Protein 4F2E (pdb70)

Nearest PDB structures (foldseek):
  2mry-assembly1_A  TM=9.423E-01  e=6.031E-18  Streptococcus pneumoniae D39
  4f2f-assembly1_A  TM=9.908E-01  e=1.242E-12  Streptococcus pneumoniae D39
  4hcf-assembly2_B  TM=8.080E-01  e=4.534E-08  Bacillus anthracis str. Ames
  5tk2-assembly3_C  TM=8.829E-01  e=4.650E-07  Bacillus anthracis str. Ames
  1iby-assembly1_C  TM=7.884E-01  e=2.958E-06  Nitrosomonas europaea

InterPro domains:
  IPR008972 Cupredoxin [G3DSA:2.60.40.420] (27-123)
  IPR008972 Cupredoxin [SSF49503] (14-122)
  IPR028096 EfeO-type cupredoxin-like domain [PF13473] (14-122)

Radius of gyration: 12.44 Å; Cα contacts (8 Å, |Δi|>4): 253; chains: 1; bounding box: 24×33×23 Å

Secondary structure (DSSP, 8-state):
---SEEPEEETTEEEEEEEESSSEES-EEEE-TTS-EEEEEEE----GGGSEEEETTTTEEEE--TTSEEEEEE---S-EEEEEEETTS-SEEEEEE-

Structure (mmCIF, N/CA/C/O backbone):
data_4F2E
#
_entry.id   4F2E
#
_cell.length_a   47.208
_cell.length_b   78.647
_cell.length_c   23.455
_cell.angle_alpha   90.00
_cell.angle_beta   90.00
_cell.angle_gamma   90.00
#
_symmetry.space_group_name_H-M   'P 21 21 2'
#
loop_
_entity.id
_entity.type
_entity.pdbx_description
1 polymer CupA
2 non-polymer 'COPPER (I) ION'
3 non-polymer 'CHLORIDE ION'
4 water water
#
loop_
_atom_site.group_PDB
_atom_site.id
_atom_site.type_symbol
_atom_site.label_atom_id
_atom_site.label_alt_id
_atom_site.label_comp_id
_atom_site.label_asym_id
_atom_site.label_entity_id
_atom_site.label_seq_id
_atom_site.pdbx_PDB_ins_code
_atom_site.Cartn_x
_atom_site.Cartn_y
_atom_site.Cartn_z
_atom_site.occupancy
_atom_site.B_iso_or_equiv
_atom_site.auth_seq_id
_atom_site.auth_comp_id
_atom_site.auth_asym_id
_atom_site.auth_atom_id
_atom_site.pdbx_PDB_model_num
ATOM 1 N N . GLY A 1 1 ? 23.373 34.085 -3.110 1.00 34.75 26 GLY A N 1
ATOM 2 C CA . GLY A 1 1 ? 22.518 33.031 -2.596 1.00 25.78 26 GLY A CA 1
ATOM 3 C C . GLY A 1 1 ? 23.097 31.651 -2.836 1.00 23.69 26 GLY A C 1
ATOM 4 O O . GLY A 1 1 ? 23.947 31.466 -3.708 1.00 28.30 26 GLY A O 1
ATOM 5 N N . ALA A 1 2 ? 22.636 30.678 -2.058 1.00 20.06 27 ALA A N 1
ATOM 6 C CA . ALA A 1 2 ? 23.131 29.312 -2.169 1.00 19.88 27 ALA A CA 1
ATOM 7 C C . ALA A 1 2 ? 22.267 28.461 -3.095 1.00 18.63 27 ALA A C 1
ATOM 8 O O . ALA A 1 2 ? 21.063 28.686 -3.224 1.00 17.85 27 ALA A O 1
ATOM 10 N N A MET A 1 3 ? 22.897 27.486 -3.741 0.54 18.46 28 MET A N 1
ATOM 11 N N B MET A 1 3 ? 22.888 27.481 -3.742 0.46 18.47 28 MET A N 1
ATOM 12 C CA A MET A 1 3 ? 22.188 26.525 -4.575 0.54 17.56 28 MET A CA 1
ATOM 13 C CA B MET A 1 3 ? 22.153 26.552 -4.590 0.46 17.57 28 MET A CA 1
ATOM 14 C C A MET A 1 3 ? 21.414 25.555 -3.690 0.54 17.48 28 MET A C 1
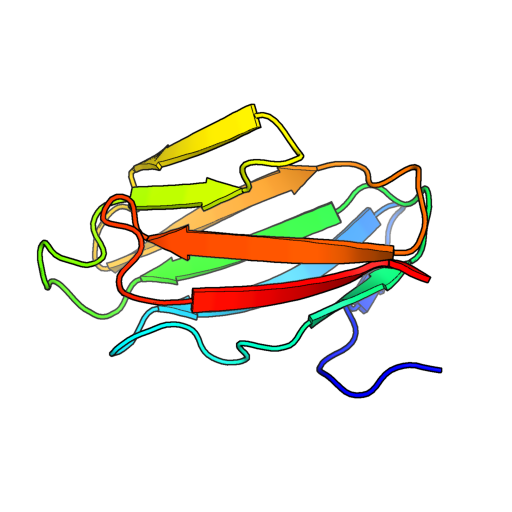ATOM 15 C C B MET A 1 3 ? 21.463 25.495 -3.737 0.46 17.47 28 MET A C 1
ATOM 16 O O A MET A 1 3 ? 21.789 25.324 -2.542 0.54 17.94 28 MET A O 1
ATOM 17 O O B MET A 1 3 ? 21.946 25.141 -2.662 0.46 18.00 28 MET A O 1
ATOM 26 N N . GLY A 1 4 ? 20.333 24.993 -4.223 1.00 15.11 29 GLY A N 1
ATOM 27 C CA . GLY A 1 4 ? 19.557 24.005 -3.494 1.00 14.32 29 GLY A CA 1
ATOM 28 C C . GLY A 1 4 ? 18.085 24.358 -3.420 1.00 12.41 29 GLY A C 1
ATOM 29 O O . GLY A 1 4 ? 17.680 25.453 -3.811 1.00 15.20 29 GLY A O 1
ATOM 30 N N . GLN A 1 5 ? 17.276 23.435 -2.915 1.00 12.70 30 GLN A N 1
ATOM 31 C CA . GLN A 1 5 ? 15.839 23.659 -2.837 1.00 13.19 30 GLN A CA 1
ATOM 32 C C . GLN A 1 5 ? 15.477 24.556 -1.662 1.00 12.54 30 GLN A C 1
ATOM 33 O O . GLN A 1 5 ? 15.738 24.214 -0.511 1.00 11.60 30 GLN A O 1
ATOM 39 N N . LYS A 1 6 ? 14.874 25.702 -1.960 1.00 12.56 31 LYS A N 1
ATOM 40 C CA . LYS A 1 6 ? 14.427 26.621 -0.922 1.00 13.47 31 LYS A CA 1
ATOM 41 C C . LYS A 1 6 ? 13.150 26.138 -0.245 1.00 12.22 31 LYS A C 1
ATOM 42 O O . LYS A 1 6 ? 12.255 25.585 -0.887 1.00 13.09 31 LYS A O 1
ATOM 48 N N . ALA A 1 7 ? 13.078 26.348 1.063 1.00 13.22 32 ALA A N 1
ATOM 49 C CA . ALA A 1 7 ? 11.856 26.088 1.804 1.00 13.04 32 ALA A CA 1
ATOM 50 C C . ALA A 1 7 ? 10.776 27.056 1.344 1.00 14.41 32 ALA A C 1
ATOM 51 O O . ALA A 1 7 ? 11.073 28.124 0.806 1.00 16.45 32 ALA A O 1
ATOM 53 N N . GLN A 1 8 ? 9.523 26.668 1.543 1.00 11.18 33 GLN A N 1
ATOM 54 C CA . GLN A 1 8 ? 8.393 27.540 1.262 1.00 12.45 33 GLN A CA 1
ATOM 55 C C . GLN A 1 8 ? 8.062 28.344 2.513 1.00 12.94 33 GLN A C 1
ATOM 56 O O . GLN A 1 8 ? 7.882 27.776 3.588 1.00 13.66 33 GLN A O 1
ATOM 62 N N . GLN A 1 9 ? 7.985 29.663 2.372 1.00 12.46 34 GLN A N 1
ATOM 63 C CA . GLN A 1 9 ? 7.619 30.535 3.482 1.00 13.68 34 GLN A CA 1
ATOM 64 C C . GLN A 1 9 ? 6.103 30.651 3.595 1.00 13.16 34 GLN A C 1
ATOM 65 O O . GLN A 1 9 ? 5.432 30.964 2.610 1.00 17.14 34 GLN A O 1
ATOM 71 N N . LYS A 1 10 ? 5.562 30.406 4.787 1.00 13.99 35 LYS A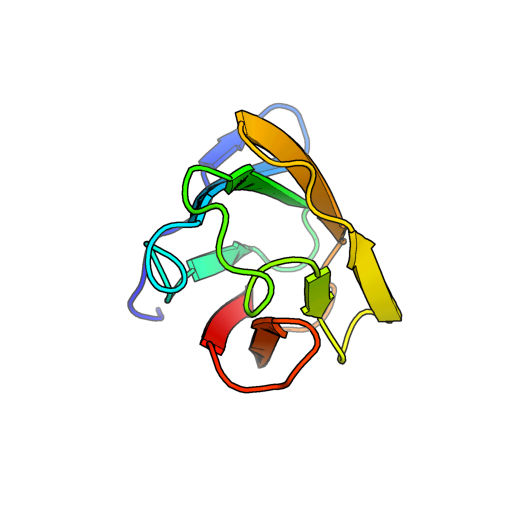 N 1
ATOM 72 C CA . LYS A 1 10 ? 4.121 30.549 5.004 1.00 16.84 35 LYS A CA 1
ATOM 73 C C . LYS A 1 10 ? 3.683 30.447 6.466 1.00 15.46 35 LYS A C 1
ATOM 74 O O . LYS A 1 10 ? 4.212 29.644 7.236 1.00 17.14 35 LYS A O 1
ATOM 80 N N . ASN A 1 11 ? 2.699 31.269 6.822 1.00 18.15 36 ASN A N 1
ATOM 81 C CA . ASN A 1 11 ? 2.075 31.266 8.149 1.00 16.75 36 ASN A CA 1
ATOM 82 C C . ASN A 1 11 ? 3.024 31.239 9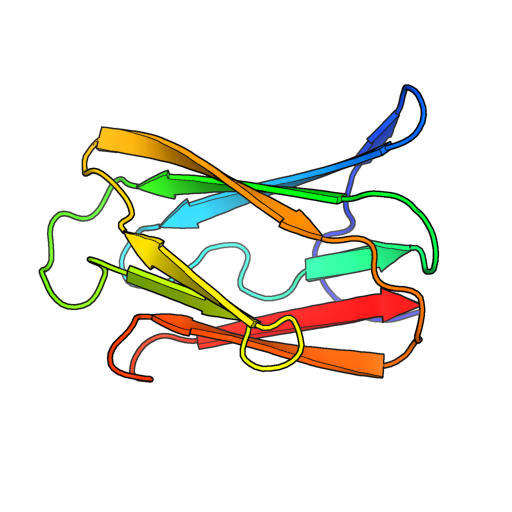.347 1.00 15.00 36 ASN A C 1
ATOM 83 O O . ASN A 1 11 ? 2.801 30.499 10.310 1.00 15.45 36 ASN A O 1
ATOM 88 N N . GLY A 1 12 ? 4.072 32.053 9.285 1.00 17.11 37 GLY A N 1
ATOM 89 C CA . GLY A 1 12 ? 4.993 32.202 10.400 1.00 17.49 37 GLY A CA 1
ATOM 90 C C . GLY A 1 12 ? 6.026 31.096 10.507 1.00 13.26 37 GLY A C 1
ATOM 91 O O . GLY A 1 12 ? 6.726 30.984 11.511 1.00 12.73 37 GLY A O 1
ATOM 92 N N . TYR A 1 13 ? 6.112 30.267 9.475 1.00 13.25 38 TYR A N 1
ATOM 93 C CA . TYR A 1 13 ? 7.138 29.235 9.421 1.00 11.25 38 TYR A CA 1
ATOM 94 C C . TYR A 1 13 ? 7.623 29.028 7.995 1.00 11.85 38 TYR A C 1
ATOM 95 O O . TYR A 1 13 ? 7.182 29.713 7.074 1.00 13.10 38 TYR A O 1
ATOM 104 N N . GLN A 1 14 ? 8.547 28.092 7.826 1.00 10.32 39 GLN A N 1
ATOM 105 C CA . GLN A 1 14 ? 9.005 27.694 6.504 1.00 10.95 39 GLN A CA 1
ATOM 106 C C . GLN A 1 14 ? 9.025 26.180 6.456 1.00 12.33 39 GLN A C 1
ATOM 107 O O . GLN A 1 14 ? 9.298 25.530 7.459 1.00 12.01 39 GLN A O 1
ATOM 113 N N . GLU A 1 15 ? 8.724 25.620 5.293 1.00 10.86 40 GLU A N 1
ATOM 114 C CA . GLU A 1 15 ? 8.563 24.182 5.175 1.00 12.23 40 GLU A CA 1
ATOM 115 C C . GLU A 1 15 ? 9.241 23.647 3.929 1.00 12.63 40 GLU A C 1
ATOM 116 O O . GLU A 1 15 ? 9.187 24.258 2.861 1.00 12.59 40 GLU A O 1
ATOM 122 N N . ILE A 1 16 ? 9.882 22.499 4.073 1.00 12.10 41 ILE A N 1
ATOM 123 C CA . ILE A 1 16 ? 10.434 21.808 2.925 1.00 13.03 41 ILE A CA 1
ATOM 124 C C . ILE A 1 16 ? 10.213 20.318 3.101 1.00 13.25 41 ILE A C 1
ATOM 125 O O . ILE A 1 16 ? 10.286 19.795 4.216 1.00 12.90 41 ILE A O 1
ATOM 130 N N . ARG A 1 17 ? 9.919 19.645 1.996 1.00 12.38 42 ARG A N 1
ATOM 131 C CA . ARG A 1 17 ? 9.646 18.219 2.014 1.00 12.78 42 ARG A CA 1
ATOM 132 C C . ARG A 1 17 ? 10.839 17.451 1.467 1.00 11.25 42 ARG A C 1
ATOM 133 O O . ARG A 1 17 ? 11.388 17.792 0.418 1.00 13.29 42 ARG A O 1
ATOM 141 N N . VAL A 1 18 ? 11.242 16.416 2.194 1.00 10.73 43 VAL A N 1
ATOM 142 C CA . VAL A 1 18 ? 12.369 15.588 1.790 1.00 11.67 43 VAL A CA 1
ATOM 143 C C . VAL A 1 18 ? 11.916 14.142 1.678 1.00 11.17 43 VAL A C 1
ATOM 144 O O . VAL A 1 18 ? 11.387 13.579 2.631 1.00 12.43 43 VAL A O 1
ATOM 148 N N . GLU A 1 19 ? 12.104 13.553 0.502 1.00 10.44 44 GLU A N 1
ATOM 149 C CA . GLU A 1 19 ? 11.780 12.152 0.292 1.00 11.02 44 GLU A CA 1
ATOM 150 C C . GLU A 1 19 ? 12.950 11.288 0.728 1.00 10.08 44 GLU A C 1
ATOM 151 O O . GLU A 1 19 ? 14.094 11.545 0.351 1.00 11.77 44 GLU A O 1
ATOM 157 N N . VAL A 1 20 ? 12.662 10.277 1.541 1.00 10.97 45 VAL A N 1
ATOM 158 C CA . VAL A 1 20 ? 13.685 9.337 1.971 1.00 11.78 45 VAL A CA 1
ATOM 159 C C . VAL A 1 20 ? 13.624 8.116 1.068 1.00 11.48 45 VAL A C 1
ATOM 160 O O . VAL A 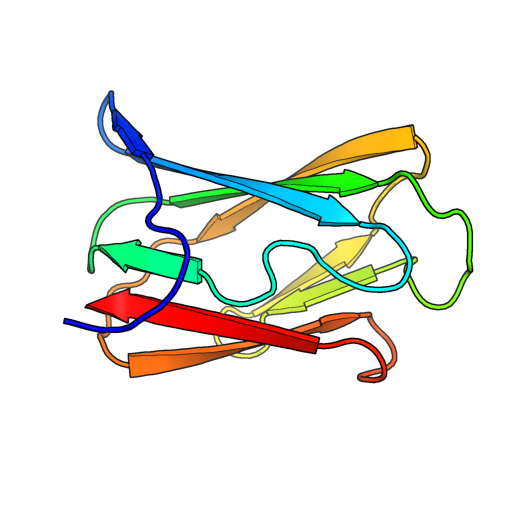1 20 ? 12.751 7.258 1.209 1.00 10.45 45 VAL A O 1
ATOM 164 N N . MET A 1 21 ? 14.549 8.069 0.119 1.00 12.58 46 MET A N 1
ATOM 165 C CA . MET A 1 21 ? 14.624 6.991 -0.848 1.00 11.88 46 MET A CA 1
ATOM 166 C C . MET A 1 21 ? 16.068 6.884 -1.310 1.00 11.68 46 MET A C 1
ATOM 167 O O . MET A 1 21 ? 16.564 7.763 -2.020 1.00 13.60 46 MET A O 1
ATOM 172 N N . GLY A 1 22 ? 16.752 5.829 -0.876 1.00 13.78 47 GLY A N 1
ATOM 173 C CA . GLY A 1 22 ? 18.154 5.640 -1.208 1.00 15.58 47 GLY A CA 1
ATOM 174 C C . GLY A 1 22 ? 18.961 6.866 -0.833 1.00 15.58 47 GLY A C 1
ATOM 175 O O . GLY A 1 22 ? 19.874 7.280 -1.548 1.00 18.19 47 GLY A O 1
ATOM 176 N N . GLY A 1 23 ? 18.621 7.445 0.310 1.00 12.30 48 GLY A N 1
ATOM 177 C CA . GLY A 1 23 ? 19.170 8.723 0.709 1.00 12.40 48 GLY A CA 1
ATOM 178 C C . GLY A 1 23 ? 18.051 9.740 0.795 1.00 9.49 48 GLY A C 1
ATOM 179 O O . GLY A 1 23 ? 16.903 9.385 1.057 1.00 11.92 48 GLY A O 1
ATOM 180 N N . TYR A 1 24 ? 18.383 11.002 0.558 1.00 10.20 49 TYR A N 1
ATOM 181 C CA . TYR A 1 24 ? 17.423 12.084 0.713 1.00 11.04 49 TYR A CA 1
ATOM 182 C C . TYR A 1 24 ? 17.356 12.884 -0.569 1.00 12.05 49 TYR A C 1
ATOM 183 O O . TYR A 1 24 ? 18.383 13.207 -1.153 1.00 12.37 49 TYR A O 1
ATOM 192 N N . THR A 1 25 ? 16.147 13.188 -1.024 1.00 10.68 50 THR A N 1
ATOM 193 C CA . THR A 1 25 ? 15.996 14.084 -2.160 1.00 11.31 50 THR A CA 1
ATOM 194 C C . THR A 1 25 ? 14.844 15.049 -1.900 1.00 11.11 50 THR A C 1
ATOM 195 O O . THR A 1 25 ? 13.740 14.629 -1.565 1.00 11.21 50 THR A O 1
ATOM 199 N N . PRO A 1 26 ? 15.115 16.356 -2.008 1.00 10.98 51 PRO A N 1
ATOM 200 C CA . PRO A 1 26 ? 16.437 16.923 -2.303 1.00 11.67 51 PRO A CA 1
ATOM 201 C C . PRO A 1 26 ? 17.408 16.775 -1.126 1.00 12.11 51 PRO A C 1
ATOM 202 O O . PRO A 1 26 ? 16.980 16.768 0.033 1.00 13.52 51 PRO A O 1
ATOM 206 N N . GLU A 1 27 ? 18.699 16.647 -1.427 1.00 11.15 52 GLU A N 1
ATOM 207 C CA . GLU A 1 27 ? 19.724 16.503 -0.391 1.00 11.66 52 GLU A CA 1
ATOM 208 C C . GLU A 1 27 ? 20.465 17.818 -0.170 1.00 12.63 52 GLU A C 1
ATOM 209 O O . GLU A 1 27 ? 21.434 17.883 0.589 1.00 13.51 52 GLU A O 1
ATOM 215 N N A LEU A 1 28 ? 19.987 18.868 -0.829 0.48 11.71 53 LEU A N 1
ATOM 216 N N B LEU A 1 28 ? 20.021 18.855 -0.873 0.52 11.72 53 LEU A N 1
ATOM 217 C CA A LEU A 1 28 ? 20.528 20.208 -0.665 0.48 11.54 53 LEU A CA 1
ATOM 218 C CA B LEU A 1 28 ? 20.508 20.211 -0.671 0.52 11.54 53 LEU A CA 1
ATOM 219 C C A LEU A 1 28 ? 19.357 21.163 -0.468 0.48 12.23 53 LEU A C 1
ATOM 220 C C B LEU A 1 28 ? 19.290 21.084 -0.435 0.52 12.24 53 LEU A C 1
ATOM 221 O O A LEU A 1 28 ? 18.599 21.423 -1.401 0.48 12.69 53 LEU A O 1
ATOM 222 O O B LEU A 1 28 ? 18.434 21.210 -1.308 0.52 12.01 53 LEU A O 1
ATOM 231 N N . ILE A 1 29 ? 19.200 21.667 0.752 1.00 10.58 54 ILE A N 1
ATOM 232 C CA . ILE A 1 29 ? 18.061 22.509 1.090 1.00 11.35 54 ILE A CA 1
ATOM 233 C C . ILE A 1 29 ? 18.508 23.860 1.625 1.00 11.58 54 ILE A C 1
ATOM 234 O O . ILE A 1 29 ? 19.574 23.975 2.232 1.00 11.98 54 ILE A O 1
ATOM 239 N N . VAL A 1 30 ? 17.692 24.880 1.386 1.00 10.51 55 VAL A N 1
ATOM 240 C CA . VAL A 1 30 ? 18.051 26.247 1.735 1.00 12.08 55 VAL A CA 1
ATOM 241 C C . VAL A 1 30 ? 16.949 26.891 2.565 1.00 11.19 55 VAL A C 1
ATOM 242 O O . VAL A 1 30 ? 15.808 27.007 2.117 1.00 11.47 55 VAL A O 1
ATOM 246 N N . LEU A 1 31 ? 17.303 27.302 3.779 1.00 10.96 56 LEU A N 1
ATOM 247 C CA . LEU A 1 31 ? 16.349 27.887 4.712 1.00 11.56 56 LEU A CA 1
ATOM 248 C C . LEU A 1 31 ? 16.691 29.332 5.046 1.00 12.42 56 LEU A C 1
ATOM 249 O O . LEU A 1 31 ? 17.848 29.749 4.948 1.00 13.21 56 LEU A O 1
ATOM 254 N N . LYS A 1 32 ? 15.673 30.090 5.444 1.00 11.79 57 LYS A N 1
ATOM 255 C CA . LYS A 1 32 ? 15.860 31.463 5.891 1.00 13.54 57 LYS A CA 1
ATOM 256 C C . LYS A 1 32 ? 16.220 31.508 7.372 1.00 12.87 57 LYS A C 1
ATOM 257 O O . LYS A 1 32 ? 15.589 30.848 8.201 1.00 12.89 57 LYS A O 1
ATOM 263 N N . LYS A 1 33 ? 17.230 32.306 7.698 1.00 12.82 58 LYS A N 1
ATOM 264 C CA . LYS A 1 33 ? 17.640 32.490 9.080 1.00 13.92 58 LYS A CA 1
ATOM 265 C C . LYS A 1 33 ? 16.486 33.007 9.943 1.00 13.48 58 LYS A C 1
ATOM 266 O O . LYS A 1 33 ? 15.723 33.880 9.521 1.00 13.91 58 LYS A O 1
ATOM 272 N N . SER A 1 34 ? 16.355 32.438 11.141 1.00 13.60 59 SER A N 1
ATOM 273 C CA . SER A 1 34 ? 15.443 32.942 12.174 1.00 14.03 59 SER A CA 1
ATOM 274 C C . SER A 1 34 ? 13.964 32.601 11.981 1.00 15.53 59 SER A C 1
ATOM 275 O O . SER A 1 34 ? 13.121 33.027 12.771 1.00 17.39 59 SER A O 1
ATOM 278 N N . VAL A 1 35 ? 13.646 31.839 10.943 1.00 12.12 60 VAL A N 1
ATOM 279 C CA . VAL A 1 35 ? 12.264 31.443 10.698 1.00 11.08 60 VAL A CA 1
ATOM 280 C C . VAL A 1 35 ? 12.054 29.989 11.109 1.00 10.49 60 VAL A C 1
ATOM 281 O O . VAL A 1 35 ? 12.768 29.104 10.641 1.00 11.37 60 VAL A O 1
ATOM 285 N N . PRO A 1 36 ? 11.081 29.735 11.998 1.00 10.48 61 PRO A N 1
ATOM 286 C CA . PRO A 1 36 ? 10.814 28.358 12.432 1.00 11.64 61 PRO A CA 1
ATOM 287 C C . PRO A 1 36 ? 10.616 27.439 11.233 1.00 11.04 61 PRO A C 1
ATOM 288 O O . PRO A 1 36 ? 9.891 27.795 10.305 1.00 12.81 61 PRO A O 1
ATOM 292 N N . ALA A 1 37 ? 11.258 26.277 11.251 1.00 11.20 62 ALA A N 1
ATOM 293 C CA . ALA A 1 37 ? 11.264 25.397 10.088 1.00 10.29 62 ALA A CA 1
ATOM 294 C C . ALA A 1 37 ? 10.616 24.045 10.348 1.00 10.13 62 ALA A C 1
ATOM 295 O O . ALA A 1 37 ? 10.715 23.486 11.443 1.00 11.00 62 ALA A O 1
ATOM 297 N N . ARG A 1 38 ? 9.943 23.546 9.316 1.00 10.39 63 ARG A N 1
ATOM 298 C CA . ARG A 1 38 ? 9.413 22.194 9.272 1.00 10.27 63 ARG A CA 1
ATOM 299 C C . ARG A 1 38 ? 10.107 21.478 8.127 1.00 10.71 63 ARG A C 1
ATOM 300 O O . ARG A 1 38 ? 9.941 21.850 6.962 1.00 11.63 63 ARG A O 1
ATOM 308 N N . ILE A 1 39 ? 10.902 20.468 8.455 1.00 10.74 64 ILE A N 1
ATOM 309 C CA . ILE A 1 39 ? 11.540 19.648 7.442 1.00 11.17 64 ILE A CA 1
ATOM 310 C C . ILE A 1 39 ? 10.835 18.302 7.477 1.00 11.23 64 ILE A C 1
ATOM 311 O O . ILE A 1 39 ? 11.007 17.518 8.411 1.00 11.79 64 ILE A O 1
ATOM 316 N N . VAL A 1 40 ? 10.004 18.066 6.469 1.00 9.86 65 VAL A N 1
ATOM 317 C CA . VAL A 1 40 ? 9.091 16.938 6.475 1.00 10.57 65 VAL A CA 1
ATOM 318 C C . VAL A 1 40 ? 9.696 15.758 5.731 1.00 10.56 65 VAL A C 1
ATOM 319 O O . VAL A 1 40 ? 9.808 15.779 4.503 1.00 12.46 65 VAL A O 1
ATOM 323 N N . PHE A 1 41 ? 10.084 14.730 6.478 1.00 10.98 66 PHE A N 1
ATOM 324 C CA . PHE A 1 41 ? 10.670 13.537 5.886 1.00 11.03 66 PHE A CA 1
ATOM 325 C C . PHE A 1 41 ? 9.600 12.507 5.585 1.00 12.27 66 PHE A C 1
ATOM 326 O O . PHE A 1 41 ? 8.913 12.026 6.489 1.00 14.03 66 PHE A O 1
ATOM 334 N N . ASP A 1 42 ? 9.459 12.174 4.308 1.00 11.49 67 ASP A N 1
ATOM 335 C CA . ASP A 1 42 ? 8.497 11.171 3.884 1.00 12.34 67 ASP A CA 1
ATOM 336 C C . ASP A 1 42 ? 9.270 9.906 3.554 1.00 12.85 67 ASP A C 1
ATOM 337 O O . ASP A 1 42 ? 9.982 9.857 2.550 1.00 12.98 67 ASP A O 1
ATOM 342 N N . ARG A 1 43 ? 9.148 8.889 4.403 1.00 11.41 68 ARG A N 1
ATOM 343 C CA . ARG A 1 43 ? 9.987 7.705 4.262 1.00 13.22 68 ARG A CA 1
ATOM 344 C C . ARG A 1 43 ? 9.374 6.651 3.350 1.00 12.63 68 ARG A C 1
ATOM 345 O O . ARG A 1 43 ? 8.291 6.130 3.622 1.00 14.56 68 ARG A O 1
ATOM 353 N N . LYS A 1 44 ? 10.091 6.331 2.276 1.00 11.95 69 LYS A N 1
ATOM 354 C CA . LYS A 1 44 ? 9.609 5.385 1.279 1.00 12.42 69 LYS A CA 1
ATOM 355 C C . LYS A 1 44 ? 10.571 4.215 1.078 1.00 12.85 69 LYS A C 1
ATOM 356 O O . LYS A 1 44 ? 10.310 3.320 0.277 1.00 17.06 69 LYS A O 1
ATOM 362 N N . ASP A 1 45 ? 11.677 4.227 1.815 1.00 12.70 70 ASP A N 1
ATOM 363 C CA . ASP A 1 45 ? 12.709 3.202 1.693 1.00 13.32 70 ASP A CA 1
ATOM 364 C C . ASP A 1 45 ? 12.858 2.480 3.033 1.00 13.16 70 ASP A C 1
ATOM 365 O O . ASP A 1 45 ? 13.225 3.095 4.031 1.00 12.48 70 ASP A O 1
ATOM 370 N N . PRO A 1 46 ? 12.569 1.169 3.060 1.00 13.11 71 PRO A N 1
ATOM 371 C CA . PRO A 1 46 ? 12.538 0.416 4.320 1.00 13.38 71 PRO A CA 1
ATOM 372 C C . PRO A 1 46 ? 13.912 -0.044 4.811 1.00 13.19 71 PRO A C 1
ATOM 373 O O . PRO A 1 46 ? 13.989 -0.719 5.837 1.00 14.04 71 PRO A O 1
ATOM 377 N N . SER A 1 47 ? 14.977 0.311 4.101 1.00 12.05 72 SER A N 1
ATOM 378 C CA . SER A 1 47 ? 16.312 -0.096 4.522 1.00 12.20 72 SER A CA 1
ATOM 379 C C . SER A 1 47 ? 16.603 0.354 5.945 1.00 12.72 72 SER A C 1
ATOM 380 O O . SER A 1 47 ? 16.390 1.519 6.287 1.00 12.07 72 SER A O 1
ATOM 383 N N . PRO A 1 48 ? 17.101 -0.566 6.783 1.00 11.98 73 PRO A N 1
ATOM 384 C CA . PRO A 1 48 ? 17.497 -0.193 8.146 1.00 11.65 73 PRO A CA 1
ATOM 385 C C . PRO A 1 48 ? 18.527 0.937 8.164 1.00 11.61 73 PRO A C 1
ATOM 386 O O . PRO A 1 48 ? 18.635 1.645 9.160 1.00 11.97 73 PRO A O 1
ATOM 390 N N . CYS A 1 49 ? 19.266 1.105 7.073 1.00 10.79 74 CYS A N 1
ATOM 391 C CA . CYS A 1 49 ? 20.224 2.201 6.975 1.00 10.45 74 CYS A CA 1
ATOM 392 C C . CYS A 1 49 ? 19.538 3.554 7.190 1.00 11.43 74 CYS A C 1
ATOM 393 O O . CYS A 1 49 ? 20.164 4.512 7.648 1.00 11.58 74 CYS A O 1
ATOM 396 N N . LEU A 1 50 ? 18.248 3.623 6.872 1.00 11.45 75 LEU A N 1
ATOM 397 C CA . LEU A 1 50 ? 17.513 4.888 6.901 1.00 11.75 75 LEU A CA 1
ATOM 398 C C . LEU A 1 50 ? 16.521 5.002 8.066 1.00 11.97 75 LEU A C 1
ATOM 399 O O . LEU A 1 50 ? 15.593 5.811 8.024 1.00 11.66 75 LEU A O 1
ATOM 404 N N . ASP A 1 51 ? 16.738 4.208 9.112 1.00 11.11 76 ASP A N 1
ATOM 405 C CA . ASP A 1 51 ? 15.832 4.173 10.261 1.00 11.58 76 ASP A CA 1
ATOM 406 C C . ASP A 1 51 ? 15.793 5.470 11.065 1.00 13.50 76 ASP A C 1
ATOM 407 O O . ASP A 1 51 ? 14.783 5.785 11.696 1.00 11.84 76 ASP A O 1
ATOM 412 N N . GLN A 1 52 ? 16.894 6.215 11.058 1.00 12.00 77 GLN A N 1
ATOM 413 C CA . GLN A 1 52 ? 16.971 7.439 11.845 1.00 13.29 77 GLN A CA 1
ATOM 414 C C . GLN A 1 52 ? 17.429 8.634 11.025 1.00 10.45 77 GLN A C 1
ATOM 415 O O . GLN A 1 52 ? 18.110 8.484 10.008 1.00 12.11 77 GLN A O 1
ATOM 421 N N . ILE A 1 53 ? 17.035 9.821 11.476 1.00 9.21 78 ILE A N 1
ATOM 422 C CA . ILE A 1 53 ? 17.493 11.074 10.892 1.00 10.01 78 ILE A CA 1
ATOM 423 C C . ILE A 1 53 ? 18.231 11.863 11.968 1.00 9.59 78 ILE A C 1
ATOM 424 O O . ILE A 1 53 ? 17.797 11.907 13.121 1.00 11.09 78 ILE A O 1
ATOM 429 N N . VAL A 1 54 ? 19.350 12.471 11.587 1.00 10.35 79 VAL A N 1
ATOM 430 C CA . VAL A 1 54 ? 20.202 13.194 12.526 1.00 9.30 79 VAL A CA 1
ATOM 431 C C . VAL A 1 54 ? 20.573 14.577 11.992 1.00 9.97 79 VAL A C 1
ATOM 432 O O . VAL A 1 54 ? 21.052 14.704 10.864 1.00 10.24 79 VAL A O 1
ATOM 436 N N . PHE A 1 55 ? 20.320 15.608 12.799 1.00 9.91 80 PHE A N 1
ATOM 437 C CA . PHE A 1 55 ? 20.822 16.958 12.553 1.00 9.44 80 PHE A CA 1
ATOM 438 C C . PHE A 1 55 ? 21.734 17.284 13.731 1.00 11.46 80 PHE A C 1
ATOM 439 O O . PHE A 1 55 ? 21.274 17.811 14.741 1.00 10.43 80 PHE A O 1
ATOM 447 N N A PRO A 1 56 ? 23.035 16.986 13.600 0.50 10.27 81 PRO A N 1
ATOM 448 N N B PRO A 1 56 ? 23.028 16.952 13.609 0.50 10.28 81 PRO A N 1
ATOM 449 C CA A PRO A 1 56 ? 23.946 17.062 14.749 0.50 11.11 81 PRO A CA 1
ATOM 450 C CA B PRO A 1 56 ? 23.969 17.072 14.729 0.50 11.11 81 PRO A CA 1
ATOM 451 C C A PRO A 1 56 ? 24.115 18.469 15.323 0.50 11.29 81 PRO A C 1
ATOM 452 C C B PRO A 1 56 ? 24.017 18.471 15.335 0.50 11.29 81 PRO A C 1
ATOM 453 O O A PRO A 1 56 ? 24.371 18.601 16.520 0.50 12.62 81 PRO A O 1
ATOM 454 O O B PRO A 1 56 ? 24.086 18.605 16.557 0.50 12.46 81 PRO A O 1
ATOM 461 N N . ASP A 1 57 ? 23.977 19.499 14.495 1.00 9.51 82 ASP A N 1
ATOM 462 C CA . ASP A 1 57 ? 24.129 20.870 14.977 1.00 11.15 82 ASP A CA 1
ATOM 463 C C . ASP A 1 57 ? 22.951 21.327 15.822 1.00 11.26 82 ASP A C 1
ATOM 464 O O . ASP A 1 57 ? 23.067 22.274 16.601 1.00 12.02 82 ASP A O 1
ATOM 469 N N . PHE A 1 58 ? 21.818 20.651 15.668 1.00 10.76 83 PHE A N 1
ATOM 470 C CA . PHE A 1 58 ? 20.587 21.072 16.323 1.00 9.71 83 PHE A CA 1
ATOM 471 C C . PHE A 1 58 ? 20.127 20.111 17.417 1.00 11.71 83 PHE A C 1
ATOM 472 O O . PHE A 1 58 ? 19.106 20.345 18.059 1.00 14.14 83 PHE A O 1
ATOM 480 N N . GLY A 1 59 ? 20.882 19.037 17.629 1.00 10.74 84 GLY A N 1
ATOM 481 C CA . GLY A 1 59 ? 20.582 18.087 18.687 1.00 12.08 84 GLY A CA 1
ATOM 482 C C . GLY A 1 59 ? 19.484 17.090 18.362 1.00 13.82 84 GLY A C 1
ATOM 483 O O . GLY A 1 59 ? 18.974 16.405 19.250 1.00 12.47 84 GLY A O 1
ATOM 484 N N . VAL A 1 60 ? 19.121 16.994 17.088 1.00 12.36 85 VAL A N 1
ATOM 485 C CA . VAL A 1 60 ? 18.060 16.086 16.669 1.00 12.54 85 VAL A CA 1
ATOM 486 C C . VAL A 1 60 ? 18.599 14.730 16.224 1.00 11.16 85 VAL A C 1
ATOM 487 O O . VAL A 1 60 ? 19.520 14.649 15.409 1.00 11.70 85 VAL A O 1
ATOM 491 N N . HIS A 1 61 ? 18.035 13.666 16.784 1.00 11.33 86 HIS A N 1
ATOM 492 C CA . HIS A 1 61 ? 18.265 12.316 16.285 1.00 11.42 86 HIS A CA 1
ATOM 493 C C . HIS A 1 61 ? 17.023 11.486 16.579 1.00 13.01 86 HIS A C 1
ATOM 494 O O . HIS A 1 61 ? 16.749 11.139 17.726 1.00 13.48 86 HIS A O 1
ATOM 501 N N . ALA A 1 62 ? 16.251 11.210 15.533 1.00 11.92 87 ALA A N 1
ATOM 502 C CA . ALA A 1 62 ? 14.920 10.640 15.699 1.00 11.48 87 ALA A CA 1
ATOM 503 C C . ALA A 1 62 ? 14.631 9.509 14.723 1.00 12.21 87 ALA A C 1
ATOM 504 O O . ALA A 1 62 ? 15.207 9.438 13.639 1.00 12.52 87 ALA A O 1
ATOM 506 N N . ASN A 1 63 ? 13.722 8.626 15.117 1.00 12.07 88 ASN A N 1
ATOM 507 C CA . ASN A 1 63 ? 13.287 7.533 14.264 1.00 11.19 88 ASN A CA 1
ATOM 508 C C . ASN A 1 63 ? 12.338 8.004 13.169 1.00 12.45 88 ASN A C 1
ATOM 509 O O . ASN A 1 63 ? 11.446 8.814 13.412 1.00 15.36 88 ASN A O 1
ATOM 514 N N . LEU A 1 64 ? 12.540 7.491 11.960 1.00 12.67 89 LEU A N 1
ATOM 515 C CA . LEU A 1 64 ? 11.634 7.752 10.849 1.00 12.75 89 LEU A CA 1
ATOM 516 C C . LEU A 1 64 ? 10.803 6.508 10.581 1.00 13.99 89 LEU A C 1
ATOM 517 O O . LEU A 1 64 ? 11.338 5.494 10.143 1.00 13.65 89 LEU A O 1
ATOM 522 N N . PRO A 1 65 ? 9.490 6.575 10.842 1.00 14.47 90 PRO A N 1
ATOM 523 C CA . PRO A 1 65 ? 8.651 5.399 10.584 1.00 14.37 90 PRO A CA 1
ATOM 524 C C . PRO A 1 65 ? 8.496 5.143 9.086 1.00 14.06 90 PRO A C 1
ATOM 525 O O . PRO A 1 65 ? 8.255 6.074 8.319 1.00 14.47 90 PRO A O 1
ATOM 529 N N . MET A 1 66 ? 8.642 3.887 8.678 1.00 15.94 91 MET A N 1
ATOM 530 C CA . MET A 1 66 ? 8.482 3.518 7.276 1.00 14.04 91 MET A CA 1
ATOM 531 C C . MET A 1 66 ? 7.078 3.838 6.765 1.00 14.59 91 MET A C 1
ATOM 532 O O . MET A 1 66 ? 6.080 3.583 7.446 1.00 15.72 91 MET A O 1
ATOM 537 N N . GLY A 1 67 ? 7.009 4.404 5.565 1.00 13.02 92 GLY A N 1
ATOM 538 C CA . GLY A 1 67 ? 5.739 4.677 4.917 1.00 16.59 92 GLY A CA 1
ATOM 539 C C . GLY A 1 67 ? 4.978 5.836 5.525 1.00 16.82 92 GLY A C 1
ATOM 540 O O . GLY A 1 67 ? 3.797 6.030 5.238 1.00 17.98 92 GLY A O 1
ATOM 541 N N . GLU A 1 68 ? 5.653 6.611 6.365 1.00 15.77 93 GLU A N 1
ATOM 542 C CA . GLU A 1 68 ? 5.010 7.739 7.029 1.00 14.94 93 GLU A CA 1
ATOM 543 C C . GLU A 1 68 ? 5.841 9.013 6.959 1.00 14.71 93 GLU A C 1
ATOM 544 O O . GLU A 1 68 ? 7.022 8.989 6.599 1.00 15.09 93 GLU A O 1
ATOM 550 N N . GLU A 1 69 ? 5.203 10.128 7.297 1.00 16.74 94 GLU A N 1
ATOM 551 C CA . GLU A 1 69 ? 5.884 11.408 7.393 1.00 17.94 94 GLU A CA 1
ATOM 552 C C . GLU A 1 69 ? 6.370 11.622 8.815 1.00 17.62 94 GLU A C 1
ATOM 553 O O . GLU A 1 69 ? 5.700 11.249 9.780 1.00 18.04 94 GLU A O 1
ATOM 559 N N . TYR A 1 70 ? 7.540 12.229 8.942 1.00 14.81 95 TYR A N 1
ATOM 560 C CA . TYR A 1 70 ? 8.022 12.669 10.237 1.00 13.00 95 TYR A CA 1
ATOM 561 C C . TYR A 1 70 ? 8.628 14.050 10.084 1.00 12.78 95 TYR A C 1
ATOM 562 O O . TYR A 1 70 ? 9.438 14.276 9.190 1.00 11.81 95 TYR A O 1
ATOM 571 N N . VAL A 1 71 ? 8.244 14.970 10.960 1.00 12.18 96 VAL A N 1
ATOM 572 C CA . VAL A 1 71 ? 8.681 16.354 10.838 1.00 10.37 96 VAL A CA 1
ATOM 573 C C . VAL A 1 71 ? 9.786 16.712 11.818 1.00 12.36 96 VAL A C 1
ATOM 574 O O . VAL A 1 71 ? 9.616 16.614 13.034 1.00 13.25 96 VAL A O 1
ATOM 578 N N . VAL A 1 72 ? 10.924 17.126 11.273 1.00 10.86 97 VAL A N 1
ATOM 579 C CA . VAL A 1 72 ? 11.984 17.711 12.073 1.00 11.66 97 VAL A CA 1
ATOM 580 C C . VAL A 1 72 ? 11.716 19.205 12.191 1.00 12.04 97 VAL A C 1
ATOM 581 O O . VAL A 1 72 ? 11.579 19.906 11.187 1.00 11.57 97 VAL A O 1
ATOM 585 N N . GLU A 1 73 ? 11.614 19.692 13.421 1.00 12.49 98 GLU A N 1
ATO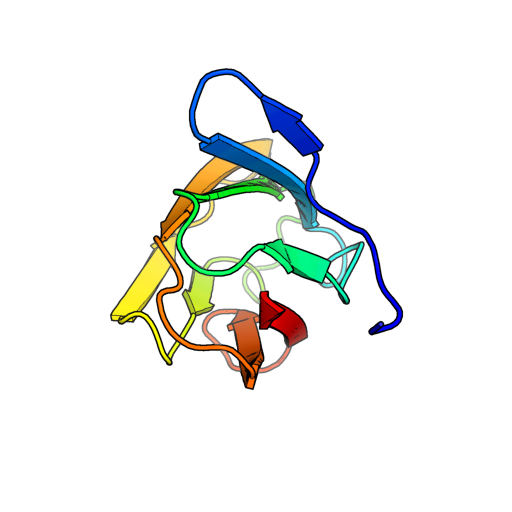M 586 C CA . GLU A 1 73 ? 11.394 21.112 13.648 1.00 11.84 98 GLU A CA 1
ATOM 587 C C . GLU A 1 73 ? 12.623 21.753 14.269 1.00 13.20 98 GLU A C 1
ATOM 588 O O . GLU A 1 73 ? 13.108 21.310 15.310 1.00 16.47 98 GLU A O 1
ATOM 594 N N . ILE A 1 74 ? 13.133 22.782 13.602 1.00 11.46 99 ILE A N 1
ATOM 595 C CA . ILE A 1 74 ? 14.259 23.557 14.103 1.00 13.45 99 ILE A CA 1
ATOM 596 C C . ILE A 1 74 ? 14.021 25.023 13.776 1.00 13.27 99 ILE A C 1
ATOM 597 O O . ILE A 1 74 ? 13.256 25.343 12.870 1.00 13.31 99 ILE A O 1
ATOM 602 N N . THR A 1 75 ? 14.666 25.912 14.521 1.00 13.48 100 THR A N 1
ATOM 603 C CA . THR A 1 75 ? 14.646 27.333 14.190 1.00 12.24 100 THR A CA 1
ATOM 604 C C . THR A 1 75 ? 16.086 27.816 14.084 1.00 13.54 100 THR A C 1
ATOM 605 O O . THR A 1 75 ? 16.713 28.144 15.092 1.00 15.41 100 THR A O 1
ATOM 609 N N . PRO A 1 76 ? 16.623 27.846 12.858 1.00 11.88 101 PRO A N 1
ATOM 610 C CA . PRO A 1 76 ? 18.042 28.161 12.664 1.00 13.78 101 PRO A CA 1
ATOM 611 C C . PRO A 1 76 ? 18.331 29.651 12.815 1.00 16.29 101 PRO A C 1
ATOM 612 O O . PRO A 1 76 ? 17.974 30.437 11.940 1.00 17.65 101 PRO A O 1
ATOM 616 N N . GLU A 1 77 ? 18.979 30.024 13.913 1.00 16.83 102 GLU A N 1
ATOM 617 C CA . GLU A 1 77 ? 19.252 31.430 14.201 1.00 16.99 102 GLU A CA 1
ATOM 618 C C . GLU A 1 77 ? 20.610 31.881 13.684 1.00 20.97 102 GLU A C 1
ATOM 619 O O . GLU A 1 77 ? 20.978 33.047 13.817 1.00 24.39 102 GLU A O 1
ATOM 625 N N . GLN A 1 78 ? 21.354 30.952 13.098 1.00 17.45 103 GLN A N 1
ATOM 626 C CA . GLN A 1 78 ? 22.686 31.247 12.601 1.00 17.22 103 GLN A CA 1
ATOM 627 C C . GLN A 1 78 ? 22.814 30.855 11.131 1.00 15.85 103 GLN A C 1
ATOM 628 O O . GLN A 1 78 ? 22.456 29.741 10.744 1.00 16.60 103 GLN A O 1
ATOM 634 N N . ALA A 1 79 ? 23.311 31.774 10.309 1.00 14.61 104 ALA A N 1
ATOM 635 C CA . ALA A 1 79 ? 23.605 31.463 8.917 1.00 15.11 104 ALA A CA 1
ATOM 636 C C . ALA A 1 79 ? 24.759 30.470 8.842 1.00 13.88 104 ALA A C 1
ATOM 637 O O . ALA A 1 79 ? 25.599 30.415 9.741 1.00 20.42 104 ALA A O 1
ATOM 639 N N . GLY A 1 80 ? 24.795 29.683 7.7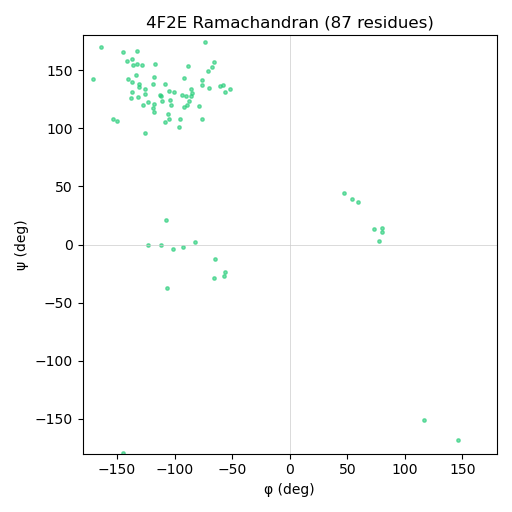73 1.00 14.48 105 GLY A N 1
ATOM 640 C CA . GLY A 1 80 ? 25.889 28.754 7.565 1.00 17.88 105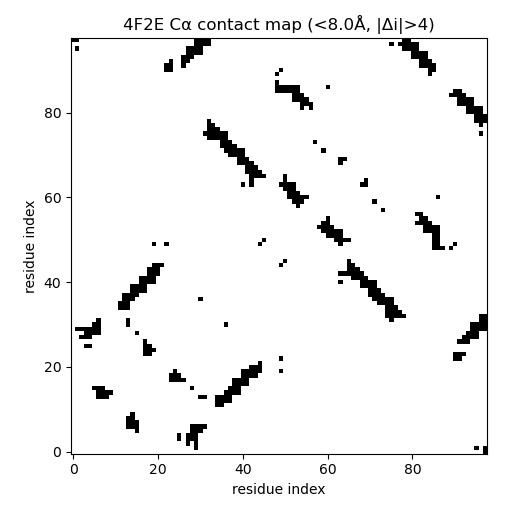 GLY A CA 1
ATOM 641 C C . GLY A 1 80 ? 25.459 27.474 6.881 1.00 15.13 105 GLY A C 1
ATOM 642 O O . GLY A 1 80 ? 24.346 27.374 6.365 1.00 15.29 105 GLY A O 1
ATOM 643 N N . GLU A 1 81 ? 26.354 26.492 6.878 1.00 14.63 106 GLU A N 1
ATOM 644 C CA . GLU A 1 81 ? 26.087 25.194 6.274 1.00 15.47 106 GLU A CA 1
ATOM 645 C C . GLU A 1 81 ? 26.033 24.140 7.370 1.00 15.18 106 GLU A C 1
ATOM 646 O O . GLU A 1 81 ? 26.942 24.042 8.197 1.00 19.02 106 GLU A O 1
ATOM 648 N N . PHE A 1 82 ? 24.965 23.352 7.374 1.00 12.06 107 PHE A N 1
ATOM 649 C CA . PHE A 1 82 ? 24.746 22.362 8.420 1.00 12.83 107 PHE A CA 1
ATOM 650 C C . PHE A 1 82 ? 24.412 21.020 7.806 1.00 14.77 107 PHE A C 1
ATOM 651 O O . PHE A 1 82 ? 23.654 20.935 6.841 1.00 14.94 107 PHE A O 1
ATOM 659 N N . SER A 1 83 ? 24.979 19.965 8.371 1.00 13.10 108 SER A N 1
ATOM 660 C CA . SER A 1 83 ? 24.807 18.639 7.809 1.00 13.12 108 SER A CA 1
ATOM 661 C C . SER A 1 83 ? 23.567 17.963 8.370 1.00 11.98 108 SER A C 1
ATOM 662 O O . SER A 1 83 ? 23.108 18.274 9.469 1.00 13.94 108 SER A O 1
ATOM 665 N N . PHE A 1 84 ? 23.012 17.043 7.597 1.00 11.14 109 PHE A N 1
ATOM 666 C CA . PHE A 1 84 ? 22.121 16.048 8.164 1.00 10.74 109 PHE A CA 1
ATOM 667 C C . PHE A 1 84 ? 22.461 14.701 7.560 1.00 11.46 109 PHE A C 1
ATOM 668 O O . PHE A 1 84 ? 23.109 14.626 6.517 1.00 10.09 109 PHE A O 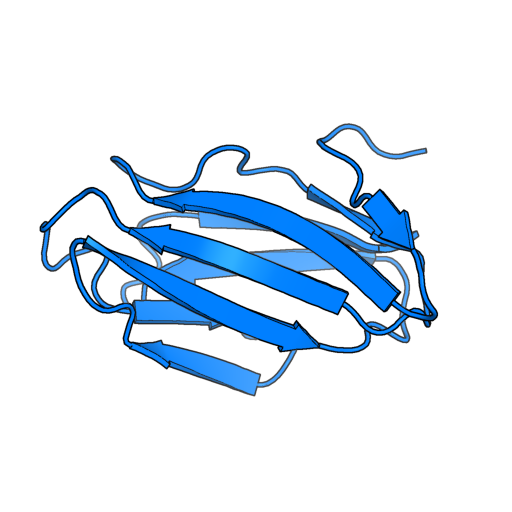1
ATOM 676 N N . ALA A 1 85 ? 22.066 13.638 8.243 1.00 9.69 110 ALA A N 1
ATOM 677 C CA . ALA A 1 85 ? 22.454 12.303 7.827 1.00 9.40 110 ALA A CA 1
ATOM 678 C C . ALA A 1 85 ? 21.579 11.267 8.497 1.00 10.08 110 ALA A C 1
ATOM 679 O O . ALA A 1 85 ? 20.807 11.582 9.403 1.00 10.29 110 ALA A O 1
ATOM 681 N N . CYS A 1 86 ? 21.691 10.028 8.041 1.00 9.75 111 CYS A N 1
ATOM 682 C CA . CYS A 1 86 ? 21.005 8.932 8.702 1.00 10.07 111 CYS A CA 1
ATOM 683 C C . CYS A 1 86 ? 21.716 8.631 10.014 1.00 10.92 111 CYS A C 1
ATOM 684 O O . CYS A 1 86 ? 22.771 9.200 10.305 1.00 11.28 111 CYS A O 1
ATOM 687 N N . GLY A 1 87 ? 21.139 7.732 10.802 1.00 11.16 112 GLY A N 1
ATOM 688 C CA . GLY A 1 87 ? 21.710 7.376 12.088 1.00 11.84 112 GLY A CA 1
ATOM 689 C C . GLY A 1 87 ? 23.066 6.693 12.014 1.00 12.10 112 GLY A C 1
ATOM 690 O O . GLY A 1 87 ? 23.745 6.558 13.033 1.00 14.13 112 GLY A O 1
ATOM 691 N N . MET A 1 88 ? 23.461 6.262 10.816 1.00 10.43 113 MET A N 1
ATOM 692 C CA . MET A 1 88 ? 24.748 5.592 10.613 1.00 11.36 113 MET A CA 1
ATOM 693 C C . MET A 1 88 ? 25.805 6.516 10.017 1.00 10.76 113 MET A C 1
ATOM 694 O O . MET A 1 88 ? 26.953 6.112 9.831 1.00 12.28 113 MET A O 1
ATOM 699 N N . ASN A 1 89 ? 25.412 7.744 9.695 1.00 10.15 114 ASN A N 1
ATOM 700 C CA . ASN A 1 89 ? 26.303 8.686 9.021 1.00 10.30 114 ASN A CA 1
ATOM 701 C C . ASN A 1 89 ? 26.770 8.123 7.677 1.00 10.22 114 ASN A C 1
ATOM 702 O O . ASN A 1 89 ? 27.912 8.329 7.273 1.00 12.66 114 ASN A O 1
ATOM 707 N N . MET A 1 90 ? 25.874 7.413 6.992 1.00 10.52 115 MET A N 1
ATOM 708 C CA . MET A 1 90 ? 26.172 6.832 5.681 1.00 10.14 115 MET A CA 1
ATOM 709 C C . MET A 1 90 ? 25.481 7.583 4.548 1.00 11.56 115 MET A C 1
ATOM 710 O O . MET A 1 90 ? 26.038 7.719 3.457 1.00 13.63 115 MET A O 1
ATOM 715 N N . MET A 1 91 ? 24.258 8.040 4.807 1.00 10.94 116 MET A N 1
ATOM 716 C CA . MET A 1 91 ? 23.489 8.817 3.840 1.00 10.07 116 MET A CA 1
ATOM 717 C C . MET A 1 91 ? 23.438 10.261 4.316 1.00 10.85 116 MET A C 1
ATOM 718 O O . MET A 1 91 ? 23.223 10.510 5.502 1.00 11.45 116 MET A O 1
ATOM 723 N N . HIS A 1 92 ? 23.608 11.210 3.396 1.00 11.78 117 HIS A N 1
ATOM 724 C CA . HIS A 1 92 ? 23.860 12.597 3.781 1.00 11.06 117 HIS A CA 1
ATOM 725 C C . HIS A 1 92 ? 23.019 13.645 3.065 1.00 11.53 117 HIS A C 1
ATOM 726 O O . HIS A 1 92 ? 22.540 13.436 1.950 1.00 12.35 117 HIS A O 1
ATOM 733 N N . GLY A 1 93 ? 22.871 14.785 3.729 1.00 10.86 118 GLY A N 1
ATOM 734 C CA . GLY A 1 93 ? 22.262 15.966 3.151 1.00 10.26 118 GLY A CA 1
ATOM 735 C C . GLY A 1 93 ? 22.951 17.207 3.687 1.00 10.87 118 GLY A C 1
ATOM 736 O O . GLY A 1 93 ? 23.700 17.144 4.664 1.00 10.43 118 GLY A O 1
ATOM 737 N N . LYS A 1 94 ? 22.705 18.339 3.040 1.00 11.39 119 LYS A N 1
ATOM 738 C CA . LYS A 1 94 ? 23.261 19.609 3.482 1.00 11.51 119 LYS A CA 1
ATOM 739 C C . LYS A 1 94 ? 22.162 20.651 3.548 1.00 11.97 119 LYS A C 1
ATOM 740 O O . LYS A 1 94 ? 21.336 20.760 2.639 1.00 12.28 119 LYS A O 1
ATOM 742 N N . MET A 1 95 ? 22.154 21.415 4.631 1.00 11.27 120 MET A N 1
ATOM 743 C CA . MET A 1 95 ? 21.189 22.482 4.804 1.00 11.78 120 MET A CA 1
ATOM 744 C C . MET A 1 95 ? 21.924 23.809 4.904 1.00 14.02 120 MET A C 1
ATOM 745 O O . MET A 1 95 ? 22.772 23.993 5.778 1.00 15.75 120 MET A O 1
ATOM 750 N N . ILE A 1 96 ? 21.616 24.725 3.996 1.00 12.38 121 ILE A N 1
ATOM 751 C CA . ILE A 1 96 ? 22.187 26.059 4.055 1.00 13.98 121 ILE A CA 1
ATOM 752 C C . ILE A 1 96 ? 21.167 27.010 4.658 1.00 12.40 121 ILE A C 1
ATOM 753 O O . ILE A 1 96 ? 20.003 27.012 4.263 1.00 15.33 121 ILE A O 1
ATOM 758 N N . VAL A 1 97 ? 21.604 27.798 5.633 1.00 12.74 122 VAL A N 1
ATOM 759 C CA . VAL A 1 97 ? 20.762 28.824 6.229 1.00 12.64 122 VAL A CA 1
ATOM 760 C C . VAL A 1 97 ? 21.335 30.174 5.826 1.00 12.76 122 VAL A C 1
ATOM 761 O O . VAL A 1 97 ? 22.530 30.418 5.994 1.00 14.24 122 VAL A O 1
ATOM 765 N N . GLU A 1 98 ? 20.493 31.044 5.280 1.00 12.71 123 GLU A N 1
ATOM 766 C CA . GLU A 1 98 ? 20.963 32.334 4.790 1.00 13.97 123 GLU A CA 1
ATOM 767 C C . GLU A 1 98 ? 19.977 33.455 5.093 1.00 19.27 123 GLU A C 1
ATOM 768 O O . GLU A 1 98 ? 18.843 33.216 5.507 1.00 16.09 123 GLU A O 1
#

Foldseek 3Di:
DDDDAEFPDDDQATEDEWEADPAIVVQEYEYEAQGKYKYKYAYAYPPPQAQWKDFPVFPDIDGDDHRGIDIDIDHHNDFDKTKMHGPVNPGIGIYGYD

CATH classification: 2.60.40.420

Organism: Streptococcus pneumoniae serotype 2 (strain D39 / NCTC 7466) (NCBI:txid373153)

Solvent-accessible surface area: 5331 Å² total; per-residue (Å²): 120,36,162,36,96,130,11,104,74,74,138,65,64,0,28,9,121,0,58,0,95,60,7,8,76,41,105,68,0,5,2,112,102,52,37,62,5,73,0,0,0,32,10,98,24,91,40,105,27,3,52,72,0,35,0,81,89,60,64,33,146,20,104,4,56,92,55,99,92,76,42,3,128,15,62,0,108,119,52,30,80,24,58,0,9,2,39,118,108,106,58,98,9,36,0,35,2,91

B-factor: mean 17.14, std 7.21, range [9.21, 41.01]

Sequence (98 aa):
GAMMGQKAQQKNGYQEIRVEVMGGYTPELLIVLKKSVPARIVFDRKDPSPCLDQIVFPPDFGVHANLPMGEEYVVEITPEQAGEFSFACGMNMMHGKMIVE